Protein AF-A0A967IHH5-F1 (afdb_monomer_lite)

Secondary structure (DSSP, 8-state):
-EEEEEE-SSS-SEEEEE--SSHHHHHHHHHHHHTTS------------TT-----------

pLDDT: mean 88.18, std 11.15, range [57.66, 96.38]

Sequence (62 aa):
AVLECHHVTGEDCFLVKVASAAICDLEATIERFREHGETVSSVVLSTVAENKPVAVDAPNAS

Structure (mmCIF, N/CA/C/O backbone):
data_AF-A0A967IHH5-F1
#
_entry.id   AF-A0A967IHH5-F1
#
loop_
_atom_site.group_PDB
_atom_site.id
_atom_site.type_symbol
_atom_site.label_atom_id
_atom_site.label_alt_id
_atom_site.label_comp_id
_atom_site.label_asym_id
_atom_site.label_entity_id
_atom_site.label_seq_id
_atom_site.pdbx_PDB_ins_code
_atom_site.Cartn_x
_atom_site.Cartn_y
_atom_site.Cartn_z
_atom_site.occupancy
_atom_site.B_iso_or_equiv
_atom_site.auth_seq_id
_atom_site.auth_comp_id
_atom_site.auth_asym_id
_atom_site.auth_atom_id
_atom_site.pdbx_PDB_model_num
ATOM 1 N N . ALA A 1 1 ? -5.640 -6.593 -3.779 1.00 84.38 1 ALA A N 1
ATOM 2 C CA . ALA A 1 1 ? -4.775 -7.654 -3.217 1.00 84.38 1 ALA A CA 1
ATOM 3 C C . ALA A 1 1 ? -3.605 -7.025 -2.464 1.00 84.38 1 ALA A C 1
ATOM 5 O O . ALA A 1 1 ? -3.083 -6.016 -2.927 1.00 84.38 1 ALA A O 1
ATOM 6 N N . VAL A 1 2 ? -3.207 -7.594 -1.321 1.00 92.38 2 VAL A N 1
ATOM 7 C CA . VAL A 1 2 ? -2.003 -7.167 -0.583 1.00 92.38 2 VAL A CA 1
ATOM 8 C C . VAL A 1 2 ? -0.774 -7.747 -1.279 1.00 92.38 2 VAL A C 1
ATOM 10 O O . VAL A 1 2 ? -0.732 -8.945 -1.542 1.00 92.38 2 VAL A O 1
ATOM 13 N N . LEU A 1 3 ? 0.188 -6.890 -1.611 1.00 94.62 3 LEU A N 1
ATOM 14 C CA . LEU A 1 3 ? 1.453 -7.260 -2.246 1.00 94.62 3 LEU A CA 1
ATOM 15 C C . LEU A 1 3 ? 2.561 -7.440 -1.212 1.00 94.62 3 LEU A C 1
ATOM 17 O O . LEU A 1 3 ? 3.368 -8.355 -1.318 1.00 94.62 3 LEU A O 1
ATOM 21 N N . GLU A 1 4 ? 2.594 -6.556 -0.218 1.00 96.19 4 GLU A N 1
ATOM 22 C CA . GLU A 1 4 ? 3.614 -6.534 0.823 1.00 96.19 4 GLU A CA 1
ATOM 23 C C . GLU A 1 4 ? 2.968 -6.103 2.143 1.00 96.19 4 GLU A C 1
ATOM 25 O O . GLU A 1 4 ? 2.051 -5.278 2.143 1.00 96.19 4 GLU A O 1
ATOM 30 N N . CYS A 1 5 ? 3.439 -6.653 3.259 1.00 95.62 5 CYS A N 1
ATOM 31 C CA . CYS A 1 5 ? 3.012 -6.271 4.601 1.00 95.62 5 CYS A CA 1
ATOM 32 C C . CYS A 1 5 ? 4.201 -6.412 5.546 1.00 95.62 5 CYS A C 1
ATOM 34 O O . CYS A 1 5 ? 4.724 -7.513 5.725 1.00 95.62 5 CYS A O 1
ATOM 36 N N . HIS A 1 6 ? 4.621 -5.298 6.131 1.00 96.25 6 HIS A N 1
ATOM 37 C CA . HIS A 1 6 ? 5.794 -5.226 6.989 1.00 96.25 6 HIS A CA 1
ATOM 38 C C . HIS A 1 6 ? 5.393 -4.670 8.349 1.00 96.25 6 HIS A C 1
ATOM 40 O O . HIS A 1 6 ? 4.742 -3.629 8.421 1.00 96.25 6 HIS A O 1
ATOM 46 N N . HIS A 1 7 ? 5.800 -5.346 9.422 1.00 96.06 7 HIS A N 1
ATOM 47 C CA . HIS A 1 7 ? 5.784 -4.766 10.763 1.00 96.06 7 HIS A CA 1
ATOM 48 C C . HIS A 1 7 ? 7.001 -3.852 10.882 1.00 96.06 7 HIS A C 1
ATOM 50 O O . HIS A 1 7 ? 8.125 -4.279 10.606 1.00 96.06 7 HIS A O 1
ATOM 56 N N . VAL A 1 8 ? 6.772 -2.599 11.252 1.00 95.81 8 VAL A N 1
ATOM 57 C CA . VAL A 1 8 ? 7.816 -1.579 11.323 1.00 95.81 8 VAL A CA 1
ATOM 58 C C . VAL A 1 8 ? 7.885 -0.987 12.725 1.00 95.81 8 VAL A C 1
ATOM 60 O O . VAL A 1 8 ? 6.968 -1.124 13.529 1.00 95.81 8 VAL A O 1
ATOM 63 N N . THR A 1 9 ? 9.013 -0.362 13.038 1.00 94.88 9 THR A N 1
ATOM 64 C CA . THR A 1 9 ? 9.193 0.420 14.263 1.00 94.88 9 THR A CA 1
ATOM 65 C C . THR A 1 9 ? 9.076 1.899 13.926 1.00 94.88 9 THR A C 1
ATOM 67 O O . THR A 1 9 ? 9.648 2.323 12.921 1.00 94.88 9 THR A O 1
ATOM 70 N N . GLY A 1 10 ? 8.435 2.696 14.776 1.00 91.00 10 GLY A N 1
ATOM 71 C CA . GLY A 1 10 ? 8.270 4.131 14.553 1.00 91.00 10 GLY A CA 1
ATOM 72 C C . GLY A 1 10 ? 6.889 4.596 14.994 1.00 91.00 10 GLY A C 1
ATOM 73 O O . GLY A 1 10 ? 6.371 4.098 15.989 1.00 91.00 10 GLY A O 1
ATOM 74 N N . GLU A 1 11 ? 6.332 5.557 14.260 1.00 89.94 11 GLU A N 1
ATOM 75 C CA . GLU A 1 11 ? 4.9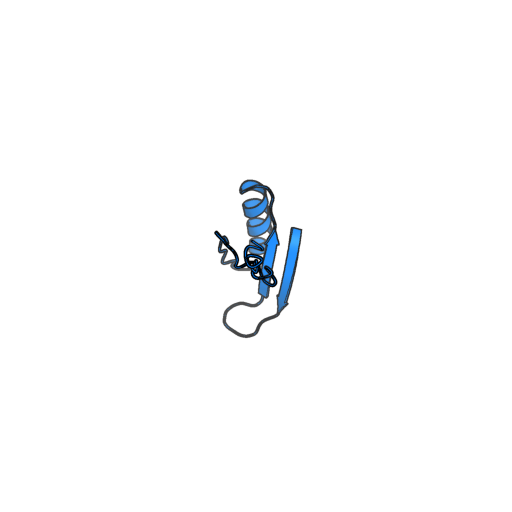77 6.075 14.487 1.00 89.94 11 GLU A CA 1
ATOM 76 C C . GLU A 1 11 ? 3.905 5.085 14.004 1.00 89.94 11 GLU A C 1
ATOM 78 O O . GLU A 1 11 ? 2.956 4.801 14.731 1.00 89.94 11 GLU A O 1
ATOM 83 N N . ASP A 1 12 ? 4.106 4.488 12.827 1.00 92.06 12 ASP A N 1
ATOM 84 C CA . ASP A 1 12 ? 3.206 3.478 12.271 1.00 92.06 12 ASP A CA 1
ATOM 85 C C . ASP A 1 12 ? 3.552 2.059 12.749 1.00 92.06 12 ASP A C 1
ATOM 87 O O . ASP A 1 12 ? 4.721 1.688 12.862 1.00 92.06 12 ASP A O 1
ATOM 91 N N . CYS A 1 13 ? 2.530 1.219 12.948 1.00 92.56 13 CYS A N 1
ATOM 92 C CA . CYS A 1 13 ? 2.708 -0.203 13.271 1.00 92.56 13 CYS A CA 1
ATOM 93 C C . CYS A 1 13 ? 3.004 -1.056 12.027 1.00 92.56 13 CYS A C 1
ATOM 95 O O . CYS A 1 13 ? 3.750 -2.031 12.091 1.00 92.56 13 CYS A O 1
ATOM 97 N N . PHE A 1 14 ? 2.398 -0.730 10.885 1.00 94.38 14 PHE A N 1
ATOM 98 C CA . PHE A 1 14 ? 2.503 -1.543 9.675 1.00 94.38 14 PHE A CA 1
ATOM 99 C C . PHE A 1 14 ? 2.640 -0.683 8.426 1.00 94.38 14 PHE A C 1
ATOM 101 O O . PHE A 1 14 ? 1.930 0.304 8.261 1.00 94.38 14 PHE A O 1
ATOM 108 N N . LEU A 1 15 ? 3.488 -1.136 7.503 1.00 95.31 15 LEU A N 1
ATOM 109 C CA . LEU A 1 15 ? 3.528 -0.646 6.130 1.00 95.31 15 LEU A CA 1
ATOM 110 C C . LEU A 1 15 ? 2.966 -1.725 5.206 1.00 95.31 15 LEU A C 1
ATOM 112 O O . LEU A 1 15 ? 3.515 -2.825 5.111 1.00 95.31 15 LEU A O 1
ATOM 116 N N . VAL A 1 16 ? 1.881 -1.404 4.505 1.00 96.25 16 VAL A N 1
ATOM 117 C CA . VAL A 1 16 ? 1.190 -2.345 3.618 1.00 96.25 16 VAL A CA 1
ATOM 118 C C . VAL A 1 16 ? 1.141 -1.781 2.207 1.00 96.25 16 VAL A C 1
ATOM 120 O O . VAL A 1 16 ? 0.668 -0.669 1.983 1.00 96.25 16 VAL A O 1
ATOM 123 N N . LYS A 1 17 ? 1.592 -2.568 1.230 1.00 96.38 17 LYS A N 1
ATOM 124 C CA . LYS A 1 17 ? 1.463 -2.244 -0.192 1.00 96.38 17 LYS A CA 1
ATOM 125 C C . LYS A 1 17 ? 0.330 -3.058 -0.781 1.00 96.38 17 LYS A C 1
ATOM 127 O O . LYS A 1 17 ? 0.321 -4.284 -0.679 1.00 96.38 17 LYS A O 1
ATOM 132 N N . VAL A 1 18 ? -0.611 -2.391 -1.433 1.00 95.75 18 VAL A N 1
ATOM 133 C CA . VAL A 1 18 ? -1.775 -3.033 -2.049 1.00 95.75 18 VAL A CA 1
ATOM 134 C C . VAL A 1 18 ? -1.862 -2.682 -3.528 1.00 95.75 18 VAL A C 1
ATOM 136 O O . VAL A 1 18 ? -1.490 -1.588 -3.942 1.00 95.75 18 VAL A O 1
ATOM 139 N N . ALA A 1 19 ? -2.372 -3.615 -4.325 1.00 95.25 19 ALA A N 1
ATOM 140 C CA . ALA A 1 19 ? -2.791 -3.368 -5.697 1.00 95.25 19 ALA A CA 1
ATOM 141 C C . ALA A 1 19 ? -4.308 -3.492 -5.798 1.00 95.25 19 ALA A C 1
ATOM 143 O O . ALA A 1 19 ? -4.900 -4.449 -5.285 1.00 95.25 19 ALA A O 1
ATOM 144 N N . SER A 1 20 ? -4.921 -2.539 -6.488 1.00 94.88 20 SER A N 1
ATOM 145 C CA . SER A 1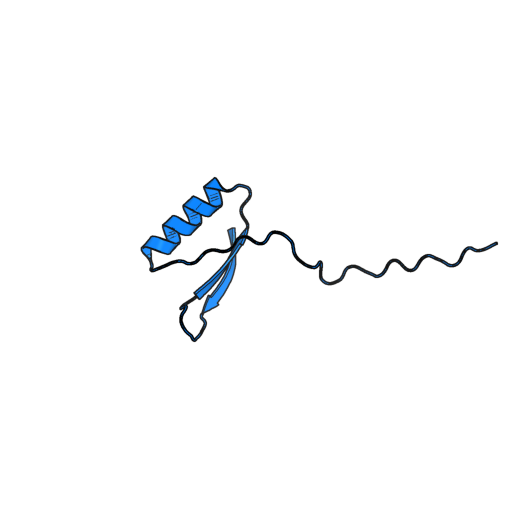 20 ? -6.356 -2.480 -6.728 1.00 94.88 20 SER A CA 1
ATOM 146 C C . SER A 1 20 ? -6.631 -2.155 -8.193 1.00 94.88 20 SER A C 1
ATOM 148 O O . SER A 1 20 ? -5.863 -1.415 -8.806 1.00 94.88 20 SER A O 1
ATOM 150 N N . ALA A 1 21 ? -7.709 -2.708 -8.752 1.00 94.56 21 ALA A N 1
ATOM 151 C CA . ALA A 1 21 ? -8.124 -2.437 -10.130 1.00 94.56 21 ALA A CA 1
ATOM 152 C C . ALA A 1 21 ? -8.939 -1.137 -10.252 1.00 94.56 21 ALA A C 1
ATOM 154 O O . ALA A 1 21 ? -8.950 -0.518 -11.314 1.00 94.56 21 ALA A O 1
ATOM 155 N N . ALA A 1 22 ? -9.598 -0.717 -9.167 1.00 95.06 22 ALA A N 1
ATOM 156 C CA . ALA A 1 22 ? -10.410 0.492 -9.102 1.00 95.06 22 ALA A CA 1
ATOM 157 C C . ALA A 1 22 ? -10.244 1.217 -7.758 1.00 95.06 22 ALA A C 1
ATOM 159 O O . ALA A 1 22 ? -9.789 0.643 -6.762 1.00 95.06 22 ALA A O 1
ATOM 160 N N . ILE A 1 23 ? -10.643 2.491 -7.726 1.00 94.31 23 ILE A N 1
ATOM 161 C CA . ILE A 1 23 ? -10.573 3.311 -6.511 1.00 94.31 23 ILE A CA 1
ATOM 162 C C . ILE A 1 23 ? -11.553 2.829 -5.435 1.00 94.31 23 ILE A C 1
ATOM 164 O O . ILE A 1 23 ? -11.176 2.758 -4.273 1.00 94.31 23 ILE A O 1
ATOM 168 N N . CYS A 1 24 ? -12.757 2.393 -5.821 1.00 95.50 24 CYS A N 1
ATOM 169 C CA . CYS A 1 24 ? -13.765 1.884 -4.886 1.00 95.50 24 CYS A CA 1
ATOM 170 C C . CYS A 1 24 ? -13.254 0.669 -4.094 1.00 95.50 24 CYS A C 1
ATOM 172 O O . CYS A 1 24 ? -13.477 0.555 -2.892 1.00 95.50 24 CYS A O 1
ATOM 174 N N . ASP A 1 25 ? -12.509 -0.216 -4.756 1.00 94.62 25 ASP A N 1
ATOM 175 C CA . ASP A 1 25 ? -11.890 -1.383 -4.124 1.00 94.62 25 ASP A CA 1
ATOM 176 C C . ASP A 1 25 ? -10.758 -0.979 -3.155 1.00 94.62 25 ASP A C 1
ATOM 178 O O . ASP A 1 25 ? -10.540 -1.634 -2.130 1.00 94.62 25 ASP A O 1
ATOM 182 N N . LEU A 1 26 ? -10.038 0.112 -3.457 1.00 94.50 26 LEU A N 1
ATOM 183 C CA . LEU A 1 26 ? -9.021 0.671 -2.564 1.00 94.50 26 LEU A CA 1
ATOM 184 C C . LEU A 1 26 ? -9.670 1.280 -1.317 1.00 94.50 26 LEU A C 1
ATOM 186 O O . LEU A 1 26 ? -9.217 0.999 -0.212 1.00 94.50 26 LEU A O 1
ATOM 190 N N . GLU A 1 27 ? -10.741 2.056 -1.478 1.00 94.88 27 GLU A N 1
ATOM 191 C CA . GLU A 1 27 ? -11.496 2.642 -0.364 1.00 94.88 27 GLU A CA 1
ATOM 192 C C . GLU A 1 27 ? -12.056 1.561 0.564 1.00 94.88 27 GLU A C 1
ATOM 194 O O . GLU A 1 27 ? -11.846 1.627 1.772 1.00 94.88 27 GLU A O 1
ATOM 199 N N . ALA A 1 28 ? -12.668 0.510 0.008 1.00 94.56 28 ALA A N 1
ATOM 200 C CA . ALA A 1 28 ? -13.156 -0.626 0.792 1.00 94.56 28 ALA A CA 1
ATOM 201 C C . ALA A 1 28 ? -12.026 -1.339 1.557 1.00 94.56 28 ALA A C 1
ATOM 203 O O . ALA A 1 28 ? -12.212 -1.802 2.683 1.00 94.56 28 ALA A O 1
ATOM 204 N N . THR A 1 29 ? -10.835 -1.414 0.958 1.00 94.31 29 THR A N 1
ATOM 205 C CA . THR A 1 29 ? -9.650 -1.978 1.613 1.00 94.31 29 THR A CA 1
ATOM 206 C C . THR A 1 29 ? -9.170 -1.088 2.764 1.00 94.31 29 THR A C 1
ATOM 208 O O . THR A 1 29 ? -8.883 -1.603 3.842 1.00 94.31 29 THR A O 1
ATOM 211 N N . ILE A 1 30 ? -9.101 0.233 2.562 1.00 94.38 30 ILE A N 1
ATOM 212 C CA . ILE A 1 30 ? -8.714 1.203 3.598 1.00 94.38 30 ILE A CA 1
ATOM 213 C C . ILE A 1 30 ? -9.700 1.155 4.767 1.00 94.38 30 ILE A C 1
ATOM 215 O O . ILE A 1 30 ? -9.269 1.129 5.915 1.00 94.38 30 ILE A O 1
ATOM 219 N N . GLU A 1 31 ? -11.003 1.086 4.493 1.00 94.81 31 GLU A N 1
ATOM 220 C CA . GLU A 1 31 ? -12.034 1.023 5.533 1.00 94.81 31 GLU A CA 1
ATOM 221 C C . GLU A 1 31 ? -11.851 -0.202 6.434 1.00 94.81 31 GLU A C 1
ATOM 223 O O . GLU A 1 31 ? -11.884 -0.094 7.656 1.00 94.81 31 GLU A O 1
ATOM 228 N N . ARG A 1 32 ? -11.522 -1.356 5.846 1.00 93.56 32 ARG A N 1
ATOM 229 C CA . ARG A 1 32 ? -11.216 -2.566 6.613 1.00 93.56 32 ARG A CA 1
ATOM 230 C C . ARG A 1 32 ? -9.963 -2.422 7.482 1.00 93.56 32 ARG A C 1
ATOM 232 O O . ARG A 1 32 ? -9.906 -2.995 8.563 1.00 93.56 32 ARG A O 1
ATOM 239 N N . PHE A 1 33 ? -8.950 -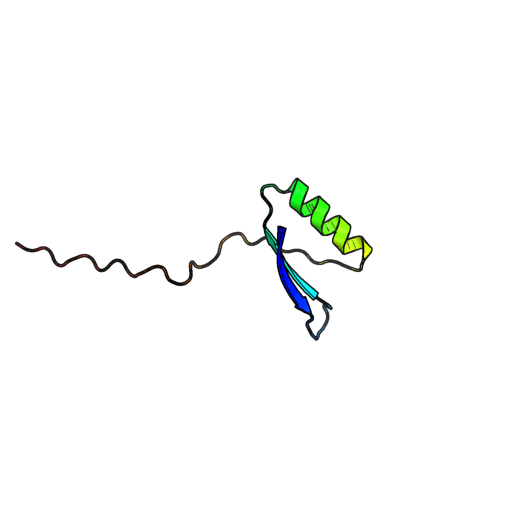1.675 7.040 1.00 93.00 33 PHE A N 1
ATOM 240 C CA . PHE A 1 33 ? -7.778 -1.395 7.879 1.00 93.00 33 PHE A CA 1
ATOM 241 C C . PHE A 1 33 ? -8.092 -0.415 9.012 1.00 93.00 33 PHE A C 1
ATOM 243 O O . PHE A 1 33 ? -7.565 -0.579 10.112 1.00 93.00 33 PHE A O 1
ATOM 250 N N . ARG A 1 34 ? -9.011 0.530 8.786 1.00 93.50 34 ARG A N 1
ATOM 251 C CA . ARG A 1 34 ? -9.469 1.477 9.811 1.00 93.50 34 ARG A CA 1
ATOM 252 C C . ARG A 1 34 ? -10.161 0.809 10.995 1.00 93.50 34 ARG A C 1
ATOM 254 O O . ARG A 1 34 ? -10.110 1.342 12.098 1.00 93.50 34 ARG A O 1
ATOM 261 N N . GLU A 1 35 ? -10.736 -0.379 10.807 1.00 94.31 35 GLU A N 1
ATOM 262 C CA . GLU A 1 35 ? -11.272 -1.196 11.907 1.00 94.31 35 GLU A CA 1
ATOM 263 C C . GLU A 1 35 ? -10.188 -1.627 12.915 1.00 94.31 35 GLU A C 1
ATOM 265 O O . GLU A 1 35 ? -10.499 -1.968 14.057 1.00 94.31 35 GLU A O 1
ATOM 270 N N . HIS A 1 36 ? -8.914 -1.616 12.512 1.00 91.50 36 HIS A N 1
ATOM 271 C CA . HIS A 1 36 ? -7.784 -2.063 13.328 1.00 91.50 36 HIS A CA 1
ATOM 272 C C . HIS A 1 36 ? -6.950 -0.916 13.914 1.00 91.50 36 HIS A C 1
ATOM 274 O O . HIS A 1 36 ? -6.133 -1.158 14.803 1.00 91.50 36 HIS A O 1
ATOM 280 N N . GLY A 1 37 ? -7.150 0.317 13.449 1.00 90.94 37 GLY A N 1
ATOM 281 C CA . GLY A 1 37 ? -6.411 1.489 13.905 1.00 90.94 37 G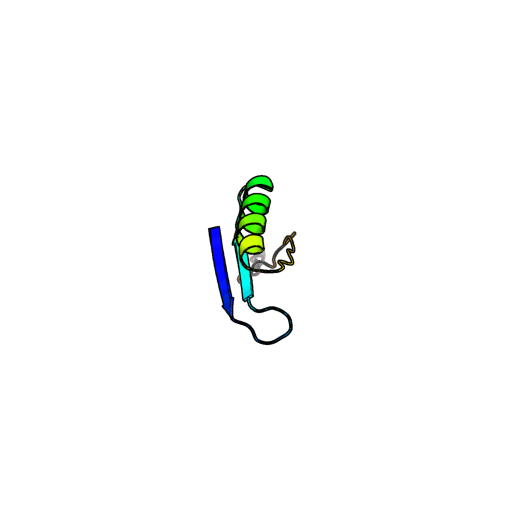LY A CA 1
ATOM 282 C C . GLY A 1 37 ? -6.433 2.623 12.888 1.00 90.94 37 GLY A C 1
ATOM 283 O O . GLY A 1 37 ? -6.992 2.502 11.798 1.00 90.94 37 GLY A O 1
ATOM 284 N N . GLU A 1 38 ? -5.809 3.745 13.236 1.00 92.50 38 GLU A N 1
ATOM 285 C CA . GLU A 1 38 ? -5.650 4.847 12.290 1.00 92.50 38 GLU A CA 1
ATOM 286 C C . GLU A 1 38 ? -4.883 4.379 11.044 1.00 92.50 38 GLU A C 1
ATOM 288 O O . GLU A 1 38 ? -3.939 3.595 11.128 1.00 92.50 38 GLU A O 1
ATOM 293 N N . THR A 1 39 ? -5.334 4.813 9.866 1.00 94.75 39 THR A N 1
ATOM 294 C CA . THR A 1 39 ? -4.752 4.407 8.583 1.00 94.75 39 THR A CA 1
ATOM 295 C C . THR A 1 39 ? -4.461 5.639 7.742 1.00 94.75 39 THR A C 1
ATOM 297 O O . THR A 1 39 ? -5.384 6.352 7.338 1.00 94.75 39 THR A O 1
ATOM 300 N N . VAL A 1 40 ? -3.184 5.837 7.421 1.00 93.94 40 VAL A N 1
ATOM 301 C CA . VAL A 1 40 ? -2.717 6.817 6.436 1.00 93.94 40 VAL A CA 1
ATOM 30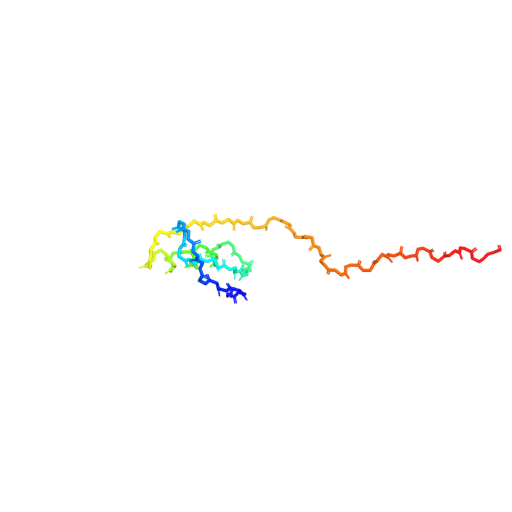2 C C . VAL A 1 40 ? -2.512 6.106 5.099 1.00 93.94 40 VAL A C 1
ATOM 304 O O . VAL A 1 40 ? -1.858 5.068 5.027 1.00 93.94 40 VAL A O 1
ATOM 307 N N . SER A 1 41 ? -3.079 6.649 4.021 1.00 93.62 41 SER A N 1
ATOM 308 C CA . SER A 1 41 ? -3.007 6.047 2.686 1.00 93.62 41 SER A CA 1
ATOM 309 C C . SER A 1 41 ? -2.414 7.006 1.662 1.00 93.62 41 SER A C 1
ATOM 311 O O . SER A 1 41 ? -2.845 8.155 1.569 1.00 93.62 41 SER A O 1
ATOM 313 N N . SER A 1 42 ? -1.515 6.492 0.826 1.00 94.19 42 SER A N 1
ATOM 314 C CA . SER A 1 42 ? -0.928 7.206 -0.312 1.00 94.19 42 SER A CA 1
ATOM 315 C C . SER A 1 42 ? -1.138 6.407 -1.597 1.00 94.19 42 SER A C 1
ATOM 317 O O . SER A 1 42 ? -1.030 5.181 -1.592 1.00 94.19 42 SER A O 1
ATOM 319 N N . VAL A 1 43 ? -1.410 7.092 -2.711 1.00 94.75 43 VAL A N 1
ATOM 320 C CA . VAL A 1 43 ? -1.559 6.462 -4.032 1.00 94.75 43 VAL A CA 1
ATOM 321 C C . VAL A 1 43 ? -0.291 6.682 -4.849 1.00 94.75 43 VAL A C 1
ATOM 323 O O . VAL A 1 43 ? 0.146 7.814 -5.053 1.00 94.75 43 VAL A O 1
ATOM 326 N N . VAL A 1 44 ? 0.294 5.591 -5.339 1.00 94.31 44 VAL A N 1
ATOM 327 C CA . VAL A 1 44 ? 1.483 5.637 -6.196 1.00 94.31 44 VAL A CA 1
ATOM 328 C C . VAL A 1 44 ? 1.068 6.004 -7.622 1.00 94.31 44 VAL A C 1
ATOM 330 O O . VAL A 1 44 ? 0.366 5.240 -8.278 1.00 94.31 44 VAL A O 1
ATOM 333 N N . LEU A 1 45 ? 1.508 7.167 -8.110 1.00 95.12 45 LEU A N 1
ATOM 334 C CA . LEU A 1 45 ? 1.190 7.645 -9.466 1.00 95.12 45 LEU A CA 1
ATOM 335 C C . LEU A 1 45 ? 2.072 7.013 -10.548 1.00 95.12 45 LEU A C 1
ATOM 337 O O . LEU A 1 45 ? 1.627 6.775 -11.668 1.00 95.12 45 LEU A O 1
ATOM 341 N N . SER A 1 46 ? 3.336 6.756 -10.226 1.00 94.06 46 SER A N 1
ATOM 342 C CA . SER A 1 46 ? 4.284 6.084 -11.106 1.00 94.06 46 SER A CA 1
ATOM 343 C C . SER A 1 46 ? 5.329 5.341 -10.281 1.00 94.06 46 SER A C 1
ATOM 345 O O . SER A 1 46 ? 5.541 5.617 -9.100 1.00 94.06 46 SER A O 1
ATOM 347 N N . THR A 1 47 ? 5.977 4.357 -10.894 1.00 90.62 47 THR A N 1
ATOM 348 C CA . THR A 1 47 ? 7.069 3.601 -10.279 1.00 90.62 47 THR A CA 1
ATOM 349 C C . THR A 1 47 ? 8.189 3.467 -11.294 1.00 90.62 47 THR A C 1
ATOM 351 O O . THR A 1 47 ? 7.937 3.266 -12.484 1.00 90.62 47 THR A O 1
ATOM 354 N N . VAL A 1 48 ? 9.431 3.596 -10.835 1.00 88.00 48 VAL A N 1
ATOM 355 C CA . VAL A 1 48 ? 10.594 3.316 -11.676 1.00 88.00 48 VAL A CA 1
ATOM 356 C C . VAL A 1 48 ? 10.604 1.821 -11.979 1.00 88.00 48 VAL A C 1
ATOM 358 O O . VAL A 1 48 ? 10.586 1.001 -11.066 1.00 88.00 48 VAL A O 1
ATOM 361 N N . ALA A 1 49 ? 10.612 1.460 -13.261 1.00 85.25 49 ALA A N 1
ATOM 362 C CA . ALA A 1 49 ? 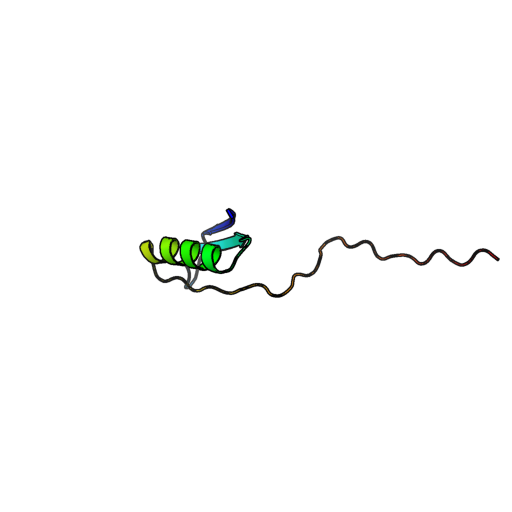10.736 0.067 -13.664 1.00 85.25 49 ALA A CA 1
ATOM 363 C C . ALA A 1 49 ? 12.171 -0.410 -13.400 1.00 85.25 49 ALA A C 1
ATOM 365 O O . ALA A 1 49 ? 13.095 -0.081 -14.148 1.00 85.25 49 ALA A O 1
ATOM 366 N N . GLU A 1 50 ? 12.357 -1.173 -12.329 1.00 77.12 50 GLU A N 1
ATOM 367 C CA . GLU A 1 50 ? 13.623 -1.841 -12.048 1.00 77.12 50 GLU A CA 1
ATOM 368 C C . GLU A 1 50 ? 13.884 -2.903 -13.132 1.00 77.12 50 GLU A C 1
ATOM 370 O O . GLU A 1 50 ? 12.977 -3.631 -13.534 1.00 77.12 50 GLU A O 1
ATOM 375 N N . ASN A 1 51 ? 15.123 -2.979 -13.630 1.00 66.31 51 ASN A N 1
ATOM 376 C CA . ASN A 1 51 ? 15.561 -3.882 -14.709 1.00 66.31 51 ASN A CA 1
ATOM 377 C C . ASN A 1 51 ? 15.066 -3.571 -16.131 1.00 66.31 51 ASN A C 1
ATOM 379 O O . ASN A 1 51 ? 15.029 -4.478 -16.962 1.00 66.31 51 ASN A O 1
ATOM 383 N N . LYS A 1 52 ? 14.740 -2.319 -16.480 1.00 65.62 52 LYS A N 1
ATOM 384 C CA . LYS A 1 52 ? 14.585 -1.969 -17.904 1.00 65.62 52 LYS A CA 1
ATOM 385 C C . LYS A 1 52 ? 15.962 -2.063 -18.591 1.00 65.62 52 LYS A C 1
ATOM 387 O O . LYS A 1 52 ? 16.821 -1.237 -18.276 1.00 65.62 52 LYS A O 1
ATOM 392 N N . PRO A 1 53 ? 16.210 -3.025 -19.504 1.00 68.38 53 PRO A N 1
ATOM 393 C CA . PRO A 1 53 ? 17.481 -3.076 -20.212 1.00 68.38 53 PRO A CA 1
ATOM 394 C C . PRO A 1 53 ? 17.656 -1.779 -21.003 1.00 68.38 53 PRO A C 1
ATOM 396 O O . PRO A 1 53 ? 16.721 -1.307 -21.659 1.00 68.38 53 PRO A O 1
ATOM 399 N N . VAL A 1 54 ? 18.847 -1.186 -20.916 1.00 73.06 54 VAL A N 1
ATOM 400 C CA . VAL A 1 54 ? 19.218 -0.065 -21.779 1.00 73.06 54 VAL A CA 1
ATOM 401 C C . VAL A 1 54 ? 19.168 -0.591 -23.208 1.00 73.06 54 VAL A C 1
ATOM 403 O O . VAL A 1 54 ? 19.890 -1.529 -23.545 1.00 73.06 54 VAL A O 1
ATOM 406 N N . ALA A 1 55 ? 18.280 -0.029 -24.030 1.00 71.88 55 ALA A N 1
ATOM 407 C CA . ALA A 1 55 ? 18.283 -0.300 -25.457 1.00 71.88 55 ALA A CA 1
ATOM 408 C C . ALA A 1 55 ? 19.620 0.212 -26.002 1.00 71.88 55 ALA A C 1
ATOM 410 O O . ALA A 1 55 ? 19.838 1.418 -26.089 1.00 71.88 55 ALA A O 1
ATOM 411 N N . VAL A 1 56 ? 20.550 -0.700 -26.275 1.00 73.06 56 VAL A N 1
ATOM 412 C CA . VAL A 1 56 ? 21.757 -0.371 -27.026 1.00 73.06 56 VAL A CA 1
ATOM 413 C C . VAL A 1 56 ? 21.299 -0.274 -28.473 1.00 73.06 56 VAL A C 1
ATOM 415 O O . VAL A 1 56 ? 20.986 -1.299 -29.078 1.00 73.06 56 VAL A O 1
ATOM 418 N N . ASP A 1 57 ? 21.195 0.945 -29.002 1.00 70.44 57 ASP A N 1
ATOM 419 C CA . ASP A 1 57 ? 21.044 1.139 -30.442 1.00 70.44 57 ASP A CA 1
ATOM 420 C C . ASP A 1 57 ? 22.205 0.408 -31.122 1.00 70.44 57 ASP A C 1
ATOM 422 O O . ASP A 1 57 ? 23.378 0.724 -30.900 1.00 70.44 57 ASP A O 1
ATOM 426 N N . ALA A 1 58 ? 21.884 -0.643 -31.879 1.00 66.12 58 ALA A N 1
ATOM 427 C CA . ALA A 1 58 ? 22.884 -1.391 -32.621 1.00 66.12 58 ALA A CA 1
ATOM 428 C C . ALA A 1 58 ? 23.600 -0.412 -33.567 1.00 66.12 58 ALA A C 1
ATOM 430 O O . ALA A 1 58 ? 22.919 0.328 -34.284 1.00 66.12 58 ALA A O 1
ATOM 431 N N . PRO A 1 59 ? 24.946 -0.364 -33.582 1.00 65.81 59 PRO A N 1
ATOM 432 C CA . PRO A 1 59 ? 25.655 0.534 -34.474 1.00 65.81 59 PRO A CA 1
ATOM 433 C C . PRO A 1 59 ? 25.287 0.166 -35.909 1.00 65.81 59 PRO A C 1
ATOM 435 O O . PRO A 1 59 ? 25.441 -0.984 -36.322 1.00 65.81 59 PRO A O 1
ATOM 438 N N . ASN A 1 60 ? 24.751 1.151 -36.629 1.00 63.25 60 ASN A N 1
ATOM 439 C CA . ASN A 1 60 ? 24.383 1.065 -38.033 1.00 63.25 60 ASN A CA 1
ATOM 440 C C . ASN A 1 60 ? 25.504 0.370 -38.817 1.00 63.25 60 ASN A C 1
ATOM 442 O O . ASN A 1 60 ? 26.578 0.940 -39.006 1.00 63.25 60 ASN A O 1
ATOM 446 N N . ALA A 1 61 ? 25.260 -0.864 -39.253 1.00 59.03 61 ALA A N 1
ATOM 447 C CA . ALA A 1 61 ? 26.117 -1.531 -40.216 1.00 59.03 61 ALA A CA 1
ATOM 448 C C . ALA A 1 61 ? 25.786 -0.962 -41.601 1.00 59.03 61 ALA A C 1
ATOM 450 O O . ALA A 1 61 ? 24.766 -1.307 -42.201 1.00 59.03 61 ALA A O 1
ATOM 451 N N . SER A 1 62 ? 26.622 -0.052 -42.090 1.00 57.66 62 SER A N 1
ATOM 452 C CA . SER A 1 62 ? 26.752 0.297 -43.509 1.00 57.66 62 SER A CA 1
ATOM 453 C C . SER A 1 62 ? 28.185 0.714 -43.786 1.00 57.66 62 SER A C 1
ATOM 455 O O . SER A 1 62 ? 28.709 1.533 -42.999 1.00 57.66 62 SER A O 1
#

Radius of gyration: 19.0 Å; chains: 1; bounding box: 40×15×58 Å

Foldseek 3Di:
DWPDWDQDDDPDRIDTDDDDPDPVVVVVVQVVVVVVHDDDDDDDPDDDDPPPDDPDPDPDDD